Protein AF-A0A3N5X8L3-F1 (afdb_monomer_lite)

Sequence (132 aa):
MADERERESFASLLSGAINDIRELFRQEISLARVEIRDEMANLKSAVIKLSAAAVALLLGALLLLTALSRGLAVLFDMPIWAGFAIVGGLLAIVGGVLLAVAWPNLRAIGPVPERTVRTLKENVEWVKRQTN

Foldseek 3Di:
DVVVVVVVVVVVVVVVVVVVVVVVVVVVVVVVVVVVVVVVVVVVVVVVVVVVVVVVVVVVVVVVLLCQLQVVCVVVVHDSVVSNCVSVVVVVVVVVVVCVVCVVVVVVPDPDDPVVVVVVVVVVVVVVVVVD

Structure (mmCIF, N/CA/C/O backbone):
data_AF-A0A3N5X8L3-F1
#
_entry.id   AF-A0A3N5X8L3-F1
#
loop_
_atom_site.group_PDB
_atom_site.id
_atom_site.type_symbol
_atom_site.label_atom_id
_atom_si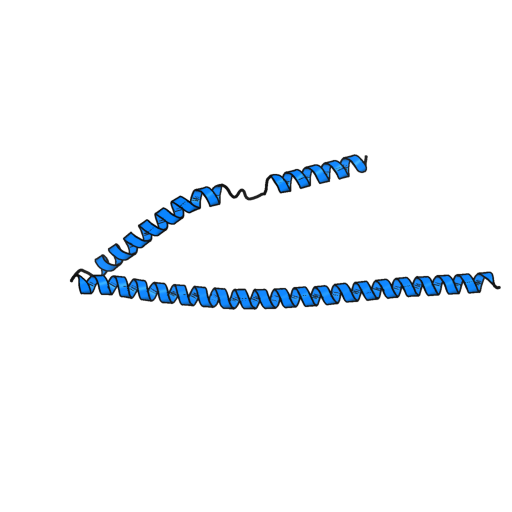te.label_alt_id
_atom_site.label_comp_id
_atom_site.label_asym_id
_atom_site.label_entity_id
_atom_site.label_seq_id
_atom_site.pdbx_PDB_ins_code
_atom_site.Cartn_x
_atom_site.Cartn_y
_atom_site.Cartn_z
_atom_site.occupancy
_atom_site.B_iso_or_equiv
_atom_site.auth_seq_id
_atom_site.auth_comp_id
_atom_site.auth_asym_id
_atom_site.auth_atom_id
_atom_site.pdbx_PDB_model_num
ATOM 1 N N . MET A 1 1 ? -38.696 -6.002 69.149 1.00 56.72 1 MET A N 1
ATOM 2 C CA . MET A 1 1 ? -37.395 -6.712 69.130 1.00 56.72 1 MET A CA 1
ATOM 3 C C . MET A 1 1 ? -37.264 -7.795 68.041 1.00 56.72 1 MET A C 1
ATOM 5 O O . MET A 1 1 ? -36.144 -8.245 67.826 1.00 56.72 1 MET A O 1
ATOM 9 N N . ALA A 1 2 ? -38.338 -8.261 67.376 1.00 62.78 2 ALA A N 1
ATOM 10 C CA . ALA A 1 2 ? -38.234 -9.195 66.234 1.00 62.78 2 ALA A CA 1
ATOM 11 C C . ALA A 1 2 ? -38.109 -8.467 64.874 1.00 62.78 2 ALA A C 1
ATOM 13 O O . ALA A 1 2 ? -37.266 -8.843 64.070 1.00 62.78 2 ALA A O 1
ATOM 14 N N . ASP A 1 3 ? -38.848 -7.364 64.685 1.00 66.56 3 ASP A N 1
ATOM 15 C CA . ASP A 1 3 ? -38.853 -6.540 63.454 1.00 66.56 3 ASP A CA 1
ATOM 16 C C . ASP A 1 3 ? -37.483 -5.890 63.132 1.00 66.56 3 ASP A C 1
ATOM 18 O O . ASP A 1 3 ? -37.080 -5.802 61.977 1.00 66.56 3 ASP A O 1
ATOM 22 N N . GLU A 1 4 ? -36.690 -5.506 64.140 1.00 68.88 4 GLU A N 1
ATOM 23 C CA . GLU A 1 4 ? -35.339 -4.945 63.920 1.00 68.88 4 GLU A CA 1
ATOM 24 C C . GLU A 1 4 ? -34.326 -5.975 63.401 1.00 68.88 4 GLU A C 1
ATOM 26 O O . GLU A 1 4 ? -33.494 -5.640 62.561 1.00 68.88 4 GLU A O 1
ATOM 31 N N . ARG A 1 5 ? -34.424 -7.242 63.830 1.00 74.00 5 ARG A N 1
ATOM 32 C CA . ARG A 1 5 ? -33.513 -8.310 63.382 1.00 74.00 5 ARG A CA 1
ATOM 33 C C . ARG A 1 5 ? -33.776 -8.742 61.940 1.00 74.00 5 ARG A C 1
ATOM 35 O O . ARG A 1 5 ? -32.830 -9.028 61.211 1.00 74.00 5 ARG A O 1
ATOM 42 N N . GLU A 1 6 ? -35.037 -8.761 61.510 1.00 73.88 6 GLU A N 1
ATOM 43 C CA . GLU A 1 6 ? -35.382 -9.032 60.108 1.00 73.88 6 GLU A CA 1
ATOM 44 C C . GLU A 1 6 ? -34.930 -7.901 59.181 1.00 73.88 6 GLU A C 1
ATOM 46 O O . GLU A 1 6 ? -34.375 -8.174 58.118 1.00 73.88 6 GLU A O 1
ATOM 51 N N . ARG A 1 7 ? -35.083 -6.634 59.594 1.00 74.56 7 ARG A N 1
ATOM 52 C CA . ARG A 1 7 ? -34.596 -5.478 58.822 1.00 74.56 7 ARG A CA 1
ATOM 53 C C . ARG A 1 7 ? -33.075 -5.469 58.677 1.00 74.56 7 ARG A C 1
ATOM 55 O O . ARG A 1 7 ? -32.585 -5.224 57.576 1.00 74.56 7 ARG A O 1
ATOM 62 N N . GLU A 1 8 ? -32.332 -5.780 59.741 1.00 75.88 8 GLU A N 1
ATOM 63 C CA . GLU A 1 8 ? -30.871 -5.935 59.673 1.00 75.88 8 GLU A CA 1
ATOM 64 C C . GLU A 1 8 ? -30.454 -7.098 58.760 1.00 75.88 8 GLU A C 1
ATOM 66 O O . GLU A 1 8 ? -29.518 -6.958 57.971 1.00 75.88 8 GLU A O 1
ATOM 71 N N . SER A 1 9 ? -31.176 -8.224 58.799 1.00 81.00 9 SER A N 1
ATOM 72 C CA . SER A 1 9 ? -30.922 -9.369 57.915 1.00 81.00 9 SER A CA 1
ATOM 73 C C . SER A 1 9 ? -31.225 -9.061 56.446 1.00 81.00 9 SER A C 1
ATOM 75 O O . SER A 1 9 ? -30.485 -9.483 55.562 1.00 81.00 9 SER A O 1
ATOM 77 N N . PHE A 1 10 ? -32.298 -8.328 56.148 1.00 84.00 10 PHE A N 1
ATOM 78 C CA . PHE A 1 10 ? -32.639 -7.954 54.774 1.00 84.00 10 PHE A CA 1
ATOM 79 C C . PHE A 1 10 ? -31.650 -6.922 54.212 1.00 84.00 10 PHE A C 1
ATOM 81 O O . PHE A 1 10 ? -31.234 -7.012 53.056 1.00 84.00 10 PHE A O 1
ATOM 88 N N . ALA A 1 11 ? -31.209 -5.980 55.052 1.00 84.94 11 ALA A N 1
ATOM 89 C CA . ALA A 1 11 ? -30.159 -5.027 54.710 1.00 84.94 11 ALA A CA 1
ATOM 90 C C . ALA A 1 11 ? -28.805 -5.716 54.463 1.00 84.94 11 ALA A C 1
ATOM 92 O O . ALA A 1 11 ? -28.086 -5.328 53.540 1.00 84.94 11 ALA A O 1
ATOM 93 N N . SER A 1 12 ? -28.461 -6.757 55.232 1.00 82.44 12 SER A N 1
ATOM 94 C CA . SER A 1 12 ? -27.210 -7.502 55.040 1.00 82.44 12 SER A CA 1
ATOM 95 C C . SER A 1 12 ? -27.212 -8.329 53.749 1.00 82.44 12 SER A C 1
ATOM 97 O O . SER A 1 12 ? -26.212 -8.328 53.032 1.00 82.44 12 SER A O 1
ATOM 99 N N . LEU A 1 13 ? -28.343 -8.949 53.391 1.00 86.62 13 LEU A N 1
ATOM 100 C CA . LEU A 1 13 ? -28.504 -9.691 52.136 1.00 86.62 13 LEU A CA 1
ATOM 101 C C . LEU A 1 13 ? -28.463 -8.772 50.910 1.00 86.62 13 LEU A C 1
ATOM 103 O O . LEU A 1 13 ? -27.800 -9.092 49.925 1.00 86.62 13 LEU A O 1
ATOM 107 N N . LEU A 1 14 ? -29.120 -7.610 50.976 1.00 87.56 14 LEU A N 1
ATOM 108 C CA . LEU A 1 14 ? -29.069 -6.616 49.902 1.00 87.56 14 LEU A CA 1
ATOM 109 C C . LEU A 1 14 ? -27.654 -6.045 49.729 1.00 87.56 14 LEU A C 1
ATOM 111 O O . LEU A 1 14 ? -27.182 -5.891 48.605 1.00 87.56 14 LEU A O 1
ATOM 115 N N . SER A 1 15 ? -26.956 -5.777 50.836 1.00 87.69 15 SER A N 1
ATOM 116 C CA . SER A 1 15 ? -25.551 -5.357 50.823 1.00 87.69 15 SER A CA 1
ATOM 117 C C . SER A 1 15 ? 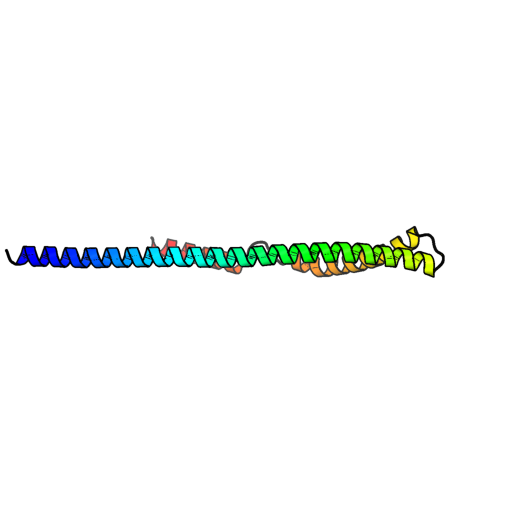-24.639 -6.434 50.219 1.00 87.69 15 SER A C 1
ATOM 119 O O . SER A 1 15 ? -23.764 -6.120 49.411 1.00 87.69 15 SER A O 1
ATOM 121 N N . GLY A 1 16 ? -24.889 -7.711 50.537 1.00 89.25 16 GLY A N 1
ATOM 122 C CA . GLY A 1 16 ? -24.218 -8.859 49.921 1.00 89.25 16 GLY A CA 1
ATOM 123 C C . GLY A 1 16 ? -24.432 -8.915 48.408 1.00 89.25 16 GLY A C 1
ATOM 124 O O . GLY A 1 16 ? -23.463 -8.910 47.657 1.00 89.25 16 GLY A O 1
ATOM 125 N N . ALA A 1 17 ? -25.684 -8.840 47.950 1.00 88.62 17 ALA A N 1
ATOM 126 C CA . ALA A 1 17 ? -26.015 -8.869 46.524 1.00 88.62 17 ALA A CA 1
ATOM 127 C C . ALA A 1 17 ? -25.404 -7.690 45.740 1.00 88.62 17 ALA A C 1
ATOM 129 O O . ALA A 1 17 ? -24.922 -7.868 44.622 1.00 88.62 17 ALA A O 1
ATOM 130 N N . ILE A 1 18 ? -25.381 -6.483 46.320 1.00 92.56 18 ILE A N 1
ATOM 131 C CA . ILE A 1 18 ? -24.734 -5.311 45.706 1.00 92.56 18 ILE A CA 1
ATOM 132 C C . ILE A 1 18 ? -23.219 -5.522 45.587 1.00 92.56 18 ILE A C 1
ATOM 134 O O . ILE A 1 18 ? -22.625 -5.154 44.570 1.00 92.56 18 ILE A O 1
ATOM 138 N N . ASN A 1 19 ? -22.588 -6.117 46.602 1.00 91.44 19 ASN A N 1
ATOM 139 C CA . ASN A 1 19 ? -21.164 -6.439 46.555 1.00 91.44 19 ASN A CA 1
ATOM 140 C C . ASN A 1 19 ? -20.851 -7.511 45.504 1.00 91.44 19 ASN A C 1
ATOM 142 O O . ASN A 1 19 ? -19.884 -7.341 44.763 1.00 91.44 19 ASN A O 1
ATOM 146 N N . ASP A 1 20 ? -21.690 -8.537 45.367 1.00 90.88 20 ASP A N 1
ATOM 147 C CA . ASP A 1 20 ? -21.521 -9.582 44.351 1.00 90.88 20 ASP A CA 1
ATOM 148 C C . ASP A 1 20 ? -21.662 -9.017 42.930 1.00 90.88 20 ASP A C 1
ATOM 150 O O . ASP A 1 20 ? -20.839 -9.297 42.059 1.00 90.88 20 ASP A O 1
ATOM 154 N N . ILE A 1 21 ? -22.645 -8.139 42.695 1.00 91.75 21 ILE A N 1
ATOM 155 C CA . ILE A 1 21 ? -22.801 -7.438 41.410 1.00 91.75 21 ILE A CA 1
ATOM 156 C C . ILE A 1 21 ? -21.569 -6.575 41.119 1.00 91.75 21 ILE A C 1
ATOM 158 O O . ILE A 1 21 ? -21.057 -6.577 40.000 1.00 91.75 21 ILE A O 1
ATOM 162 N N . ARG A 1 22 ? -21.059 -5.844 42.117 1.00 93.62 22 ARG A N 1
ATOM 163 C CA . ARG A 1 22 ? -19.847 -5.028 41.963 1.00 93.62 22 ARG A CA 1
ATOM 164 C C . ARG A 1 22 ? -18.628 -5.883 41.618 1.00 93.62 22 ARG A C 1
ATOM 166 O O . ARG A 1 22 ? -17.802 -5.457 40.808 1.00 93.62 22 ARG A O 1
ATOM 173 N N . GLU A 1 23 ? -18.519 -7.062 42.218 1.00 93.94 23 GLU A N 1
ATOM 174 C CA . GLU A 1 23 ? -17.436 -8.004 41.956 1.00 93.94 23 GLU A CA 1
ATOM 175 C C . GLU A 1 23 ? -17.533 -8.587 40.539 1.00 93.94 23 GLU A C 1
ATOM 177 O O . GLU A 1 23 ? -16.544 -8.562 39.808 1.00 93.94 23 GLU A O 1
ATOM 182 N N . LEU A 1 24 ? -18.730 -8.969 40.082 1.00 93.94 24 LEU A N 1
ATOM 183 C CA . LEU A 1 24 ? -18.971 -9.390 38.696 1.00 93.94 24 LEU A CA 1
ATOM 184 C C . LEU A 1 24 ? -18.611 -8.291 37.687 1.00 93.94 24 LEU A C 1
ATOM 186 O O . LEU A 1 24 ? -17.892 -8.542 36.723 1.00 93.94 24 LEU A O 1
ATOM 190 N N . PHE A 1 25 ? -19.031 -7.046 37.931 1.00 95.38 25 PHE A N 1
ATOM 191 C CA . PHE A 1 25 ? -18.667 -5.911 37.074 1.00 95.38 25 PHE A CA 1
ATOM 192 C C . PHE A 1 25 ? -17.151 -5.697 37.007 1.00 95.38 25 PHE A C 1
ATOM 194 O O . PHE A 1 25 ? -16.601 -5.393 35.946 1.00 95.38 25 PHE A O 1
ATOM 201 N N . ARG A 1 26 ? -16.453 -5.849 38.136 1.00 95.31 26 ARG A N 1
ATOM 202 C CA . ARG A 1 26 ? -14.994 -5.738 38.181 1.00 95.31 26 ARG A CA 1
ATOM 203 C C . ARG A 1 26 ? -14.326 -6.852 37.376 1.00 95.31 26 ARG A C 1
ATOM 205 O O . ARG A 1 26 ? -13.345 -6.575 36.683 1.00 95.31 26 ARG A O 1
ATOM 212 N N . GLN A 1 27 ? -14.856 -8.070 37.454 1.00 94.44 27 GLN A N 1
ATOM 213 C CA . GLN A 1 27 ? -14.374 -9.213 36.684 1.00 94.44 27 GLN A CA 1
ATOM 214 C C . GLN A 1 27 ? -14.575 -8.995 35.186 1.00 94.44 27 GLN A C 1
ATOM 216 O O . GLN A 1 27 ? -13.607 -9.121 34.441 1.00 94.44 27 GLN A O 1
ATOM 221 N N . GLU A 1 28 ? -15.752 -8.544 34.758 1.00 93.00 28 GLU A N 1
ATOM 222 C CA . GLU A 1 28 ? -16.044 -8.278 33.346 1.00 93.00 28 GLU A CA 1
ATOM 223 C C . GLU A 1 28 ? -15.123 -7.194 32.768 1.00 93.00 28 GLU A C 1
ATOM 225 O O . GLU A 1 28 ? -14.543 -7.357 31.697 1.00 93.00 28 GLU A O 1
ATOM 230 N N . ILE A 1 29 ? -14.879 -6.112 33.521 1.00 94.69 29 ILE A N 1
ATOM 231 C CA . ILE A 1 29 ? -13.909 -5.076 33.127 1.00 94.69 29 ILE A CA 1
ATOM 232 C C . ILE A 1 29 ? -12.492 -5.653 33.052 1.00 94.69 29 ILE A C 1
ATOM 234 O O . ILE A 1 29 ? -11.716 -5.277 32.171 1.00 94.69 29 ILE A O 1
ATOM 238 N N . SER A 1 30 ? -12.117 -6.529 33.987 1.00 95.06 30 SER A N 1
ATOM 239 C CA . SER A 1 30 ? -10.795 -7.156 33.981 1.00 95.06 30 SER A CA 1
ATOM 240 C C . SER A 1 30 ? -10.612 -8.084 32.779 1.00 95.06 30 SER A C 1
ATOM 242 O O . SER A 1 30 ? -9.563 -8.031 32.141 1.00 95.06 30 SER A O 1
ATOM 244 N N . LEU A 1 31 ? -11.648 -8.845 32.422 1.00 95.06 31 LEU A N 1
ATOM 245 C CA . LEU A 1 31 ? -11.659 -9.742 31.277 1.00 95.06 31 LEU A CA 1
ATOM 246 C C . LEU A 1 31 ? -11.617 -8.951 29.968 1.00 95.06 31 LEU A C 1
ATOM 248 O O . LEU A 1 31 ? -10.722 -9.173 29.159 1.00 95.06 31 LEU A O 1
ATOM 252 N N . ALA A 1 32 ? -12.479 -7.942 29.822 1.00 93.44 32 ALA A N 1
ATOM 253 C CA . ALA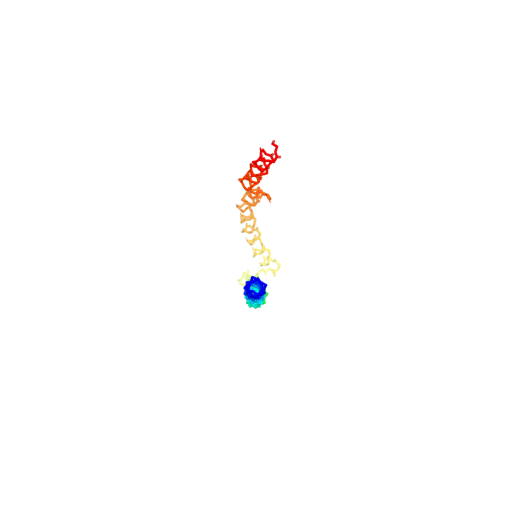 A 1 32 ? -12.485 -7.051 28.666 1.00 93.44 32 ALA A CA 1
ATOM 254 C C . ALA A 1 32 ? -11.125 -6.358 28.470 1.00 93.44 32 ALA A C 1
ATOM 256 O O . ALA A 1 32 ? -10.642 -6.220 27.349 1.00 93.44 32 ALA A O 1
ATOM 257 N N . ARG A 1 33 ? -10.450 -5.952 29.557 1.00 93.50 33 ARG A N 1
ATOM 258 C CA . ARG A 1 33 ? -9.083 -5.405 29.479 1.00 93.50 33 ARG A CA 1
ATOM 259 C C . ARG A 1 33 ? -8.065 -6.422 28.966 1.00 93.50 33 ARG A C 1
ATOM 261 O O . ARG A 1 33 ? -7.147 -6.020 28.251 1.00 93.50 33 ARG A O 1
ATOM 268 N N . VAL A 1 34 ? -8.178 -7.689 29.360 1.00 94.69 34 VAL A N 1
ATOM 269 C CA . VAL A 1 34 ? -7.299 -8.765 28.879 1.00 94.69 34 VAL A CA 1
ATOM 270 C C . VAL A 1 34 ? -7.551 -9.024 27.397 1.00 94.69 34 VAL A C 1
ATOM 272 O O . VAL A 1 34 ? -6.601 -8.993 26.622 1.00 94.69 34 VAL A O 1
ATOM 275 N N . GLU A 1 35 ? -8.810 -9.165 26.993 1.00 92.19 35 GLU A N 1
ATOM 276 C CA . GLU A 1 35 ? -9.189 -9.429 25.603 1.00 92.19 35 GLU A CA 1
ATOM 277 C C . GLU A 1 35 ? -8.746 -8.299 24.666 1.00 92.19 35 GLU A C 1
ATOM 279 O O . GLU A 1 35 ? -8.050 -8.551 23.685 1.00 92.19 35 GLU A O 1
ATOM 284 N N . ILE A 1 36 ? -9.001 -7.036 25.035 1.00 94.62 36 ILE A N 1
ATOM 285 C CA . ILE A 1 36 ? -8.510 -5.871 24.281 1.00 94.62 36 ILE A CA 1
ATOM 286 C C . ILE A 1 36 ? -6.980 -5.890 24.180 1.00 94.62 36 ILE A C 1
ATOM 288 O O . ILE A 1 36 ? -6.417 -5.570 23.133 1.00 94.62 36 ILE A O 1
ATOM 292 N N . ARG A 1 37 ? -6.270 -6.242 25.259 1.00 93.44 37 ARG A N 1
ATOM 293 C CA . ARG A 1 37 ? -4.802 -6.298 25.247 1.00 93.44 37 ARG A CA 1
ATOM 294 C C . ARG A 1 37 ? -4.290 -7.391 24.311 1.00 93.44 37 ARG A C 1
ATOM 296 O O . ARG A 1 37 ? -3.320 -7.137 23.593 1.00 93.44 37 ARG A O 1
ATOM 303 N N . ASP A 1 38 ? -4.917 -8.560 24.314 1.00 92.38 38 ASP A N 1
ATOM 304 C CA . ASP A 1 38 ? -4.545 -9.686 23.460 1.00 92.38 38 ASP A CA 1
ATOM 305 C C . ASP A 1 38 ? -4.855 -9.392 21.988 1.00 92.38 38 ASP A C 1
ATOM 307 O O . ASP A 1 38 ? -3.986 -9.575 21.130 1.00 92.38 38 ASP A O 1
ATOM 311 N N . GLU A 1 39 ? -6.024 -8.824 21.682 1.00 92.06 39 GLU A N 1
ATOM 312 C CA . GLU A 1 39 ? -6.360 -8.333 20.341 1.00 92.06 39 GLU A CA 1
ATOM 313 C C . GLU A 1 39 ? -5.351 -7.291 19.854 1.00 92.06 39 GLU A C 1
ATOM 315 O O . GLU A 1 39 ? -4.841 -7.372 18.735 1.00 92.06 39 GLU A O 1
ATOM 320 N N . MET A 1 40 ? -4.995 -6.335 20.710 1.00 94.19 40 MET A N 1
ATOM 321 C CA . MET A 1 40 ? -4.057 -5.268 20.378 1.00 94.19 40 MET A CA 1
ATOM 322 C C . MET A 1 40 ? -2.625 -5.795 20.200 1.00 94.19 40 MET A C 1
ATOM 324 O O . MET A 1 40 ? -1.891 -5.313 19.333 1.00 94.19 40 MET A O 1
ATOM 328 N N . ALA A 1 41 ? -2.219 -6.816 20.960 1.00 92.19 41 ALA A N 1
ATOM 329 C CA . ALA A 1 41 ? -0.945 -7.509 20.772 1.00 92.19 41 ALA A CA 1
ATOM 330 C C . ALA A 1 41 ? -0.911 -8.292 19.448 1.00 92.19 41 ALA A C 1
ATOM 332 O O . ALA A 1 41 ? 0.082 -8.220 18.714 1.00 92.19 41 ALA A O 1
ATOM 333 N N . ASN A 1 42 ? -2.004 -8.977 19.107 1.00 92.19 42 ASN A N 1
ATOM 334 C CA . ASN A 1 42 ? -2.157 -9.688 17.840 1.00 92.19 42 ASN A CA 1
ATOM 335 C C . ASN A 1 42 ? -2.137 -8.726 16.650 1.00 92.19 42 ASN A C 1
ATOM 337 O O . ASN A 1 42 ? -1.377 -8.939 15.701 1.00 92.19 42 ASN A O 1
ATOM 341 N N . LEU A 1 43 ? -2.882 -7.622 16.730 1.00 94.19 43 LEU A N 1
ATOM 342 C CA . LEU A 1 43 ? -2.879 -6.567 15.722 1.00 94.19 43 LEU A CA 1
ATOM 343 C C . LEU A 1 43 ? -1.482 -5.958 15.565 1.00 94.19 43 LEU A C 1
ATOM 345 O O . LEU A 1 43 ? -0.992 -5.829 14.447 1.00 94.19 43 LEU A O 1
ATOM 349 N N . LYS A 1 44 ? -0.792 -5.648 16.670 1.00 93.44 44 LYS A N 1
ATOM 350 C CA . LYS A 1 44 ? 0.586 -5.137 16.637 1.00 93.44 44 LYS A CA 1
ATOM 351 C C . LYS A 1 44 ? 1.531 -6.111 15.933 1.00 93.44 44 LYS A C 1
ATOM 353 O O . LYS A 1 44 ? 2.311 -5.698 15.079 1.00 93.44 44 LYS A O 1
ATOM 358 N N . SER A 1 45 ? 1.457 -7.398 16.267 1.00 93.50 45 SER A N 1
ATOM 359 C CA . SER A 1 45 ? 2.251 -8.447 15.618 1.00 93.50 45 SER A CA 1
ATOM 360 C C . SER A 1 45 ? 1.951 -8.535 14.119 1.00 93.50 45 SER A C 1
ATOM 362 O O . SER A 1 45 ? 2.875 -8.588 13.306 1.00 93.50 45 SER A O 1
ATOM 364 N N . ALA A 1 46 ? 0.673 -8.475 13.734 1.00 94.00 46 ALA A N 1
ATOM 365 C CA . ALA A 1 46 ? 0.249 -8.471 12.338 1.00 94.00 46 ALA A CA 1
ATOM 366 C C . ALA A 1 46 ? 0.780 -7.245 11.577 1.00 94.00 46 ALA A C 1
ATOM 368 O O . ALA A 1 46 ? 1.345 -7.398 10.498 1.00 94.00 46 ALA A O 1
ATOM 369 N N . VAL A 1 47 ? 0.686 -6.047 12.161 1.00 96.94 47 VAL A N 1
ATOM 370 C CA . VAL A 1 47 ? 1.200 -4.799 11.573 1.00 96.94 47 VAL A CA 1
ATOM 371 C C . VAL A 1 47 ? 2.719 -4.849 11.398 1.00 96.94 47 VAL A C 1
ATOM 373 O O . VAL A 1 47 ? 3.226 -4.464 10.344 1.00 96.94 47 VAL A O 1
ATOM 376 N N . ILE A 1 48 ? 3.462 -5.373 12.378 1.00 96.25 48 ILE A N 1
ATOM 377 C CA . ILE A 1 48 ? 4.922 -5.528 12.270 1.00 96.25 48 ILE A CA 1
ATOM 378 C C . ILE A 1 48 ? 5.277 -6.486 11.128 1.00 96.25 48 ILE A C 1
ATOM 380 O O . ILE A 1 48 ? 6.106 -6.158 10.283 1.00 96.25 48 ILE A O 1
ATOM 384 N N . LYS A 1 49 ? 4.627 -7.651 11.056 1.00 95.88 49 LYS A N 1
ATOM 385 C CA . LYS A 1 49 ? 4.879 -8.630 9.988 1.00 95.88 49 LYS A CA 1
ATOM 386 C C . LYS A 1 49 ? 4.522 -8.074 8.612 1.00 95.88 49 LYS A C 1
ATOM 388 O O . LYS A 1 49 ? 5.303 -8.219 7.677 1.00 95.88 49 LYS A O 1
ATOM 393 N N . LEU A 1 50 ? 3.371 -7.413 8.495 1.00 97.62 50 LEU A N 1
ATOM 394 C CA . LEU A 1 50 ? 2.905 -6.835 7.239 1.00 97.62 50 LEU A CA 1
ATOM 395 C C . LEU A 1 50 ? 3.823 -5.706 6.764 1.00 97.62 50 LEU A C 1
ATOM 397 O O . LEU A 1 50 ? 4.175 -5.662 5.591 1.00 97.62 50 LEU A O 1
ATOM 401 N N . SER A 1 51 ? 4.254 -4.826 7.669 1.00 97.12 51 SER A N 1
ATOM 402 C CA . SER A 1 51 ? 5.189 -3.748 7.328 1.00 97.12 51 SER A CA 1
ATOM 403 C C . SER A 1 51 ? 6.566 -4.287 6.931 1.00 97.12 51 SER A C 1
ATOM 405 O O . SER A 1 51 ? 7.109 -3.851 5.920 1.00 97.12 51 SER A O 1
ATOM 407 N N . ALA A 1 52 ? 7.097 -5.292 7.636 1.00 97.38 52 ALA A N 1
ATOM 408 C CA . ALA A 1 52 ? 8.343 -5.954 7.251 1.00 97.38 52 ALA A CA 1
ATOM 409 C C . ALA A 1 52 ? 8.242 -6.622 5.867 1.00 97.38 52 ALA A C 1
ATOM 411 O O . ALA A 1 52 ? 9.128 -6.445 5.031 1.00 97.38 52 ALA A O 1
ATOM 412 N N . ALA A 1 53 ? 7.146 -7.338 5.597 1.00 97.62 53 ALA A N 1
ATOM 413 C CA . ALA A 1 53 ? 6.891 -7.944 4.292 1.00 97.62 53 ALA A CA 1
ATOM 414 C C . ALA A 1 53 ? 6.769 -6.884 3.187 1.00 97.62 53 ALA A C 1
ATOM 416 O O . ALA A 1 53 ? 7.369 -7.038 2.125 1.00 97.62 53 ALA A O 1
ATOM 417 N N . ALA A 1 54 ? 6.053 -5.785 3.443 1.00 97.88 54 ALA A N 1
ATOM 418 C CA . ALA A 1 54 ? 5.915 -4.681 2.498 1.00 97.88 54 ALA A CA 1
ATOM 419 C C . ALA A 1 54 ? 7.272 -4.045 2.161 1.00 97.88 54 ALA A C 1
ATOM 421 O O . ALA A 1 54 ? 7.562 -3.819 0.989 1.00 97.88 54 ALA A O 1
ATOM 422 N N . VAL A 1 55 ? 8.133 -3.817 3.161 1.00 98.31 55 VAL A N 1
ATOM 423 C CA . VAL A 1 55 ? 9.495 -3.298 2.949 1.00 98.31 55 VAL A CA 1
ATOM 424 C C . VAL A 1 55 ? 10.334 -4.277 2.131 1.00 98.31 55 VAL A C 1
ATOM 426 O O . VAL A 1 55 ? 10.964 -3.871 1.156 1.00 98.31 55 VAL A O 1
ATOM 429 N N . ALA A 1 56 ? 10.324 -5.565 2.482 1.00 98.38 56 ALA A N 1
ATOM 430 C CA . ALA A 1 56 ? 11.080 -6.584 1.757 1.00 98.38 56 ALA A CA 1
ATOM 431 C C . ALA A 1 56 ? 10.633 -6.696 0.290 1.00 98.38 56 ALA A C 1
ATOM 433 O O . ALA A 1 56 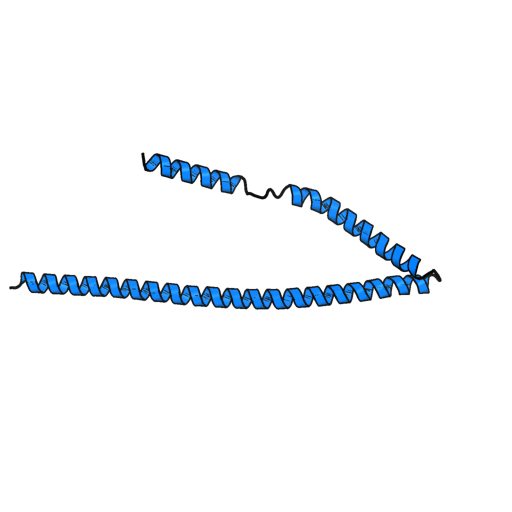? 11.474 -6.728 -0.609 1.00 98.38 56 ALA A O 1
ATOM 434 N N . LEU A 1 57 ? 9.321 -6.694 0.036 1.00 98.25 57 LEU A N 1
ATOM 435 C CA . LEU A 1 57 ? 8.764 -6.710 -1.317 1.00 98.25 57 LEU A CA 1
ATOM 436 C C . LEU A 1 57 ? 9.110 -5.441 -2.094 1.00 98.25 57 LEU A C 1
ATOM 438 O O . LEU A 1 57 ? 9.445 -5.536 -3.270 1.00 98.25 57 LEU A O 1
ATOM 442 N N . LEU A 1 58 ? 9.079 -4.270 -1.456 1.00 98.00 58 LEU A N 1
ATOM 443 C CA . LEU A 1 58 ? 9.438 -3.006 -2.098 1.00 98.00 58 LEU A CA 1
ATOM 444 C C . LEU A 1 58 ? 10.916 -2.982 -2.507 1.00 98.00 58 LEU A C 1
ATOM 446 O O . LEU A 1 58 ? 11.235 -2.619 -3.639 1.00 98.00 58 LEU A O 1
ATOM 450 N N . LEU A 1 59 ? 11.817 -3.423 -1.623 1.00 98.38 59 LEU A N 1
ATOM 451 C CA . LEU A 1 59 ? 13.244 -3.540 -1.935 1.00 98.38 59 LEU A CA 1
ATOM 452 C C . LEU A 1 59 ? 13.499 -4.582 -3.030 1.00 98.38 59 LEU A C 1
ATOM 454 O O . LEU A 1 59 ? 14.242 -4.315 -3.974 1.00 98.38 59 LEU A O 1
ATOM 458 N N . GLY A 1 60 ? 12.851 -5.747 -2.942 1.00 98.50 60 GLY A N 1
ATOM 459 C CA . GLY A 1 60 ? 12.940 -6.795 -3.957 1.00 98.50 60 GLY A CA 1
ATOM 460 C C . GLY A 1 60 ? 12.450 -6.319 -5.326 1.00 98.50 60 GLY A C 1
ATOM 461 O O . GLY A 1 60 ? 13.145 -6.502 -6.324 1.00 98.50 60 GLY A O 1
ATOM 462 N N . ALA A 1 61 ? 11.304 -5.638 -5.377 1.00 97.94 61 ALA A N 1
ATOM 463 C CA . ALA A 1 61 ? 10.770 -5.047 -6.599 1.00 97.94 61 ALA A CA 1
ATOM 464 C C . ALA A 1 61 ? 11.729 -4.004 -7.188 1.00 97.94 61 ALA A C 1
ATOM 466 O O . ALA A 1 61 ? 11.982 -4.027 -8.389 1.00 97.94 61 ALA A O 1
ATOM 467 N N . LEU A 1 62 ? 12.325 -3.134 -6.365 1.00 97.75 62 LEU A N 1
ATOM 468 C CA . LEU A 1 62 ? 13.297 -2.141 -6.830 1.00 97.75 62 LEU A CA 1
ATOM 469 C C . LEU A 1 62 ? 14.537 -2.797 -7.457 1.00 97.75 62 LEU A C 1
ATOM 471 O O . LEU A 1 62 ? 14.989 -2.374 -8.526 1.00 97.75 62 LEU A O 1
ATOM 475 N N . LEU A 1 63 ? 15.070 -3.846 -6.824 1.00 98.44 63 LEU A N 1
ATOM 476 C CA . LEU A 1 63 ? 16.200 -4.609 -7.357 1.00 98.44 63 LEU A CA 1
ATOM 477 C C . LEU A 1 63 ? 15.834 -5.311 -8.669 1.00 98.44 63 LEU A C 1
ATOM 479 O O . LEU A 1 63 ? 16.592 -5.214 -9.633 1.00 98.44 63 LEU A O 1
ATOM 483 N N . LEU A 1 64 ? 14.663 -5.950 -8.738 1.00 98.44 64 LEU A N 1
ATOM 484 C CA . LEU A 1 64 ? 14.177 -6.613 -9.949 1.00 98.44 64 LEU A CA 1
ATOM 485 C C . LEU A 1 64 ? 13.950 -5.626 -11.096 1.00 98.44 64 LEU A C 1
ATOM 487 O O . LEU A 1 64 ? 14.371 -5.898 -12.215 1.00 98.44 64 LEU A O 1
ATOM 491 N N . LEU A 1 65 ? 13.352 -4.462 -10.836 1.00 98.06 65 LEU A N 1
ATOM 492 C CA . LEU A 1 65 ? 13.154 -3.422 -11.850 1.00 98.06 65 LEU A CA 1
ATOM 493 C C . LEU A 1 65 ? 14.481 -2.853 -12.348 1.00 98.06 65 LEU A C 1
ATOM 495 O O . LEU A 1 65 ? 14.646 -2.619 -13.546 1.00 98.06 65 LEU A O 1
ATOM 499 N N . THR A 1 66 ? 15.449 -2.673 -11.450 1.00 97.56 66 THR A N 1
ATOM 500 C CA . THR A 1 66 ? 16.804 -2.233 -11.806 1.00 97.56 66 THR A CA 1
ATOM 501 C C . THR A 1 66 ? 17.516 -3.280 -12.662 1.00 97.56 66 THR A C 1
ATOM 503 O O . THR A 1 66 ? 18.126 -2.937 -13.677 1.00 97.56 66 THR A O 1
ATOM 506 N N . ALA A 1 67 ? 17.427 -4.554 -12.274 1.00 98.06 67 ALA A N 1
ATOM 507 C CA . ALA A 1 67 ? 17.997 -5.673 -13.013 1.00 98.06 67 ALA A CA 1
ATOM 508 C C . ALA A 1 67 ? 17.343 -5.826 -14.390 1.00 98.06 67 ALA A C 1
ATOM 510 O O . ALA A 1 67 ? 18.054 -5.967 -15.378 1.00 98.06 67 ALA A O 1
ATOM 511 N N . LEU A 1 68 ? 16.016 -5.717 -14.475 1.00 98.00 68 LEU A N 1
ATOM 512 C CA . LEU A 1 68 ? 15.268 -5.763 -15.728 1.00 98.00 68 LEU A CA 1
ATOM 513 C C . LEU A 1 68 ? 15.658 -4.607 -16.652 1.00 98.00 68 LEU A C 1
ATOM 515 O O . LEU A 1 68 ? 15.962 -4.836 -17.816 1.00 98.00 68 LEU A O 1
ATOM 519 N N . SER A 1 69 ? 15.710 -3.379 -16.129 1.00 97.81 69 SER A N 1
ATOM 520 C CA . SER A 1 69 ? 16.069 -2.187 -16.910 1.00 97.81 69 SER A CA 1
ATOM 521 C C . SER A 1 69 ? 17.483 -2.292 -17.484 1.00 97.81 69 SER A C 1
ATOM 523 O O . SER A 1 69 ? 17.696 -2.040 -18.669 1.00 97.81 69 SER A O 1
ATOM 525 N N . ARG A 1 70 ? 18.459 -2.710 -16.664 1.00 97.69 70 ARG A N 1
ATOM 526 C CA . ARG A 1 70 ? 19.838 -2.932 -17.126 1.00 97.69 70 ARG A CA 1
ATOM 527 C C . ARG A 1 70 ? 19.959 -4.139 -18.050 1.00 97.69 70 ARG A C 1
ATOM 529 O O . ARG A 1 70 ? 20.675 -4.061 -19.039 1.00 97.69 70 ARG A O 1
ATOM 536 N N . GLY A 1 71 ? 19.264 -5.230 -17.745 1.00 97.31 71 GLY A N 1
ATOM 537 C CA . GLY A 1 71 ? 19.245 -6.439 -18.563 1.00 97.31 71 GLY A CA 1
ATOM 538 C C . GLY A 1 71 ? 18.704 -6.158 -19.957 1.00 97.31 71 GLY A C 1
ATOM 539 O O . GLY A 1 71 ? 19.308 -6.579 -20.934 1.00 97.31 71 GLY A O 1
ATOM 540 N N . LEU A 1 72 ? 17.637 -5.362 -20.058 1.00 97.00 72 LEU A N 1
ATOM 541 C CA . LEU A 1 72 ? 17.096 -4.903 -21.333 1.00 97.00 72 LEU A CA 1
ATOM 542 C C . LEU A 1 72 ? 18.123 -4.055 -22.091 1.00 97.00 72 LEU A C 1
ATOM 544 O O . LEU A 1 72 ? 18.319 -4.264 -23.283 1.00 97.00 72 LEU A O 1
ATOM 548 N N . ALA A 1 73 ? 18.807 -3.139 -21.395 1.00 97.44 73 ALA A N 1
ATOM 549 C CA . ALA A 1 73 ? 19.835 -2.303 -22.007 1.00 97.44 73 ALA A CA 1
ATOM 550 C C . ALA A 1 73 ? 20.972 -3.130 -22.626 1.00 97.44 73 ALA A C 1
ATOM 552 O O . ALA A 1 73 ? 21.337 -2.902 -23.773 1.00 97.44 73 ALA A O 1
ATOM 553 N N . VAL A 1 74 ? 21.468 -4.131 -21.895 1.00 97.25 74 VAL A N 1
ATOM 554 C CA . VAL A 1 74 ? 22.515 -5.044 -22.375 1.00 97.25 74 VAL A CA 1
ATOM 555 C C . VAL A 1 74 ? 22.007 -5.948 -23.501 1.00 97.25 74 VAL A C 1
ATOM 557 O O . VAL A 1 74 ? 22.711 -6.154 -24.481 1.00 97.25 74 VAL A O 1
ATOM 560 N N . LEU A 1 75 ? 20.786 -6.476 -23.382 1.00 97.44 75 LEU A N 1
ATOM 561 C CA . LEU A 1 75 ? 20.219 -7.420 -24.348 1.00 97.44 75 LEU A CA 1
ATOM 562 C C . LEU A 1 75 ? 20.022 -6.804 -25.740 1.00 97.44 75 LEU A C 1
ATOM 564 O O . LEU A 1 75 ? 20.183 -7.497 -26.740 1.00 97.44 75 LEU A O 1
ATOM 568 N N . PHE A 1 76 ? 19.670 -5.520 -25.798 1.00 96.75 76 PHE A N 1
ATOM 569 C CA . PHE A 1 76 ? 19.413 -4.794 -27.044 1.00 96.75 76 PHE A CA 1
ATOM 570 C C . PHE A 1 76 ? 20.554 -3.850 -27.452 1.00 96.75 76 PHE A C 1
ATOM 572 O O . PHE A 1 76 ? 20.359 -3.040 -28.353 1.00 96.75 76 PHE A O 1
ATOM 579 N N . ASP A 1 77 ? 21.715 -3.939 -26.792 1.00 96.69 77 ASP A N 1
ATOM 580 C CA . ASP A 1 77 ? 22.882 -3.069 -27.008 1.00 96.69 77 ASP A CA 1
ATOM 581 C C . ASP A 1 77 ? 22.526 -1.568 -27.034 1.00 96.69 77 ASP A C 1
ATOM 583 O O . ASP A 1 77 ? 22.951 -0.789 -27.887 1.00 96.69 77 ASP A O 1
ATOM 587 N N . MET A 1 78 ? 21.670 -1.159 -26.095 1.00 96.31 78 MET A N 1
ATOM 588 C CA . MET A 1 78 ? 21.185 0.213 -25.980 1.00 96.31 78 MET A CA 1
ATOM 589 C C . MET A 1 78 ? 21.745 0.903 -24.729 1.00 96.31 78 MET A C 1
ATOM 591 O O . MET A 1 78 ? 22.118 0.245 -23.752 1.00 96.31 78 MET A O 1
ATOM 595 N N . PRO A 1 79 ? 21.772 2.249 -24.695 1.00 96.38 79 PRO A N 1
ATOM 596 C CA . PRO A 1 79 ? 22.193 2.980 -23.509 1.00 96.38 79 PRO A CA 1
ATOM 597 C C . PRO A 1 79 ? 21.376 2.592 -22.271 1.00 96.38 79 PRO A C 1
ATOM 599 O O . PRO A 1 79 ? 20.157 2.440 -22.339 1.00 96.38 79 PRO A O 1
ATOM 602 N N . ILE A 1 80 ? 22.031 2.524 -21.107 1.00 94.31 80 ILE A N 1
ATOM 603 C CA . ILE A 1 80 ? 21.395 2.128 -19.837 1.00 94.31 80 ILE A CA 1
ATOM 604 C C . ILE A 1 80 ? 20.129 2.947 -19.552 1.00 94.31 80 ILE A C 1
ATOM 606 O O . ILE A 1 80 ? 19.117 2.393 -19.124 1.00 94.31 80 ILE A O 1
ATOM 610 N N . TRP A 1 81 ? 20.160 4.255 -19.827 1.00 96.88 81 TRP A N 1
ATOM 611 C CA . TRP A 1 81 ? 19.017 5.140 -19.606 1.00 96.88 81 TRP A CA 1
ATOM 612 C C . TRP A 1 81 ? 17.781 4.736 -20.425 1.00 96.88 81 TRP A C 1
ATOM 614 O O . TRP A 1 81 ? 16.667 4.891 -19.933 1.00 96.88 81 TRP A O 1
ATOM 624 N N . ALA A 1 82 ? 17.956 4.175 -21.628 1.00 97.25 82 ALA A N 1
ATOM 625 C CA . ALA A 1 82 ? 16.852 3.750 -22.484 1.00 97.25 82 ALA A CA 1
ATOM 626 C C . ALA A 1 82 ? 16.119 2.540 -21.885 1.00 97.25 82 ALA A C 1
ATOM 628 O O . ALA A 1 82 ? 14.890 2.512 -21.862 1.00 97.25 82 ALA A O 1
ATOM 629 N N . GLY A 1 83 ? 16.857 1.595 -21.291 1.00 97.25 83 GLY A N 1
ATOM 630 C CA . GLY A 1 83 ? 16.268 0.478 -20.548 1.00 97.25 83 GLY A CA 1
ATOM 631 C C . GLY A 1 83 ? 15.403 0.943 -19.372 1.00 97.25 83 GLY A C 1
ATOM 632 O O . GLY A 1 83 ? 14.272 0.483 -19.217 1.00 97.25 83 GLY A O 1
ATOM 633 N N . PHE A 1 84 ? 15.887 1.917 -18.592 1.00 97.50 84 PHE A N 1
ATOM 634 C CA . PHE A 1 84 ? 15.096 2.528 -17.514 1.00 97.50 84 PHE A CA 1
ATOM 635 C C . PHE A 1 84 ? 13.882 3.302 -18.041 1.00 97.50 84 PHE A C 1
ATOM 637 O O . PHE A 1 84 ? 12.811 3.221 -17.443 1.00 97.50 84 PHE A O 1
ATOM 644 N N . ALA A 1 85 ? 14.021 4.025 -19.155 1.00 97.81 85 ALA A N 1
ATOM 645 C CA . ALA A 1 85 ? 12.922 4.773 -19.761 1.00 97.81 85 ALA A CA 1
ATOM 646 C C . ALA A 1 85 ? 11.798 3.848 -20.252 1.00 97.81 85 ALA A C 1
ATOM 648 O O . ALA A 1 85 ? 10.627 4.155 -20.046 1.00 97.81 85 ALA A O 1
ATOM 649 N N . ILE A 1 86 ? 12.135 2.696 -20.841 1.00 97.62 86 ILE A N 1
ATOM 650 C CA . ILE A 1 86 ? 11.149 1.715 -21.315 1.00 97.62 86 ILE A CA 1
ATOM 651 C C . ILE A 1 86 ? 10.403 1.083 -20.138 1.00 97.62 86 ILE A C 1
ATOM 653 O O . ILE A 1 86 ? 9.173 1.105 -20.103 1.00 97.62 86 ILE A O 1
ATOM 657 N N . VAL A 1 87 ? 11.130 0.549 -19.151 1.00 97.62 87 VAL A N 1
ATOM 658 C CA . VAL A 1 87 ? 10.514 -0.112 -17.988 1.00 97.62 87 VAL A CA 1
ATOM 659 C C . VAL A 1 87 ? 9.712 0.891 -17.154 1.00 97.62 87 VAL A C 1
ATOM 661 O O . VAL A 1 87 ? 8.569 0.620 -16.784 1.00 97.62 87 VAL A O 1
ATOM 664 N N . GLY A 1 88 ? 10.278 2.074 -16.900 1.00 97.56 88 GLY A N 1
ATOM 665 C CA . GLY A 1 88 ? 9.609 3.155 -16.180 1.00 97.56 88 GLY A CA 1
ATOM 666 C C . GLY A 1 88 ? 8.384 3.685 -16.923 1.00 97.56 88 GLY A C 1
ATOM 667 O O . GLY A 1 88 ? 7.341 3.888 -16.307 1.00 97.56 88 GLY A O 1
ATOM 668 N N . GLY A 1 89 ? 8.470 3.844 -18.246 1.00 98.00 89 GLY A N 1
ATOM 669 C CA . GLY A 1 89 ? 7.349 4.255 -19.089 1.00 98.00 89 GLY A CA 1
ATOM 670 C C . GLY A 1 89 ? 6.204 3.243 -19.071 1.00 98.00 89 GLY A C 1
ATOM 671 O O . GLY A 1 89 ? 5.052 3.626 -18.877 1.00 98.00 89 GLY A O 1
ATOM 672 N N . LEU A 1 90 ? 6.512 1.947 -19.183 1.00 97.62 90 LEU A N 1
ATOM 673 C CA . LEU A 1 90 ? 5.513 0.881 -19.082 1.00 97.62 90 LEU A CA 1
ATOM 674 C C . LEU A 1 90 ? 4.805 0.908 -17.717 1.00 97.62 90 LEU A C 1
ATOM 676 O O . LEU A 1 90 ? 3.576 0.868 -17.654 1.00 97.62 90 LEU A O 1
ATOM 680 N N . LEU A 1 91 ? 5.564 1.036 -16.624 1.00 97.44 91 LEU A N 1
ATOM 681 C CA . LEU A 1 91 ? 4.998 1.146 -15.278 1.00 97.44 91 LEU A CA 1
ATOM 682 C C . LEU A 1 91 ? 4.163 2.414 -15.088 1.00 97.44 91 LEU A C 1
ATOM 684 O O . LEU A 1 91 ? 3.122 2.353 -14.439 1.00 97.44 91 LEU A O 1
ATOM 688 N N . ALA A 1 92 ? 4.579 3.544 -15.660 1.00 97.88 92 ALA A N 1
ATOM 689 C CA . ALA A 1 92 ? 3.820 4.788 -15.606 1.00 97.88 92 ALA A CA 1
ATOM 690 C C . ALA A 1 92 ? 2.476 4.663 -16.335 1.00 97.88 92 ALA A C 1
ATOM 692 O O . ALA A 1 92 ? 1.463 5.138 -15.825 1.00 97.88 92 ALA A O 1
ATOM 693 N N . ILE A 1 93 ? 2.440 3.976 -17.482 1.00 98.31 93 ILE A N 1
ATOM 694 C CA . ILE A 1 93 ? 1.195 3.688 -18.205 1.00 98.31 93 ILE A CA 1
ATOM 695 C C . ILE A 1 93 ? 0.284 2.803 -17.354 1.00 98.31 93 ILE A C 1
ATOM 697 O O . ILE A 1 93 ? -0.871 3.156 -17.126 1.00 98.31 93 ILE A O 1
ATOM 701 N N . VAL A 1 94 ? 0.799 1.684 -16.834 1.00 97.50 94 VAL A N 1
ATOM 702 C CA . VAL A 1 94 ? 0.019 0.770 -15.985 1.00 97.50 94 VAL A CA 1
ATOM 703 C C . VAL A 1 94 ? -0.507 1.493 -14.742 1.00 97.50 94 VAL A C 1
ATOM 705 O O . VAL A 1 94 ? -1.693 1.405 -14.433 1.00 97.50 94 VAL A O 1
ATOM 708 N N . GLY A 1 95 ? 0.346 2.258 -14.057 1.00 95.75 95 GLY A N 1
ATOM 709 C CA . GLY A 1 95 ? -0.028 3.047 -12.886 1.00 95.75 95 GLY A CA 1
ATOM 710 C C . GLY A 1 95 ? -1.061 4.126 -13.210 1.00 95.75 95 GLY A C 1
ATOM 711 O O . GLY A 1 95 ? -2.018 4.298 -12.460 1.00 95.75 95 GLY A O 1
ATOM 712 N N . GLY A 1 96 ? -0.921 4.803 -14.351 1.00 97.12 96 GLY A N 1
ATOM 713 C CA . GLY A 1 96 ? -1.888 5.782 -14.840 1.00 97.12 96 GLY A CA 1
ATOM 714 C C . GLY A 1 96 ? -3.255 5.162 -15.127 1.00 97.12 96 GLY A C 1
ATOM 715 O O . GLY A 1 96 ? -4.269 5.725 -14.722 1.00 97.12 96 GLY A O 1
ATOM 716 N N . VAL A 1 97 ? -3.295 3.978 -15.749 1.00 97.06 97 VAL A N 1
ATOM 717 C CA . VAL A 1 97 ? -4.540 3.230 -15.995 1.00 97.06 97 VAL A CA 1
ATOM 718 C C . VAL A 1 97 ? -5.183 2.798 -14.680 1.00 97.06 97 VAL A C 1
ATOM 720 O O . VAL A 1 97 ? -6.371 3.040 -14.475 1.00 97.06 97 VAL A O 1
ATOM 723 N N . LEU A 1 98 ? -4.413 2.207 -13.763 1.00 96.00 98 LEU A N 1
ATOM 724 C CA . LEU A 1 98 ? -4.922 1.799 -12.452 1.00 96.00 98 LEU A CA 1
ATOM 725 C C . LEU A 1 98 ? -5.467 2.991 -11.663 1.00 96.00 98 LEU A C 1
ATOM 727 O O . LEU A 1 98 ? -6.552 2.898 -11.090 1.00 96.00 98 LEU A O 1
ATOM 731 N N . LEU A 1 99 ? -4.755 4.120 -11.674 1.00 93.81 99 LEU A N 1
ATOM 732 C CA . LEU A 1 99 ? -5.215 5.352 -11.046 1.00 93.81 99 LEU A CA 1
ATOM 733 C C . LEU A 1 99 ? -6.510 5.832 -11.700 1.00 93.81 99 LEU A C 1
ATOM 735 O O . LEU A 1 99 ? -7.472 6.080 -10.988 1.00 93.81 99 LEU A O 1
ATOM 739 N N . ALA A 1 100 ? -6.573 5.909 -13.029 1.00 95.00 100 ALA A N 1
ATOM 740 C CA . ALA A 1 100 ? -7.766 6.347 -13.750 1.00 95.00 100 ALA A CA 1
ATOM 741 C C . ALA A 1 100 ? -8.995 5.467 -13.458 1.00 95.00 100 ALA A C 1
ATOM 743 O O . ALA A 1 100 ? -10.102 5.989 -13.354 1.00 95.00 100 ALA A O 1
ATOM 744 N N . VAL A 1 101 ? -8.803 4.155 -13.276 1.00 94.06 101 VAL A N 1
ATOM 745 C CA . VAL A 1 101 ? -9.873 3.209 -12.916 1.00 94.06 101 VAL A CA 1
ATOM 746 C C . VAL A 1 101 ? -10.274 3.329 -11.443 1.00 94.06 101 VAL A C 1
ATOM 748 O O . VAL A 1 101 ? -11.458 3.261 -11.118 1.00 94.06 101 VAL A O 1
ATOM 751 N N . ALA A 1 102 ? -9.316 3.518 -10.534 1.00 90.25 102 ALA A N 1
ATOM 752 C CA . ALA A 1 102 ? -9.587 3.606 -9.099 1.00 90.25 102 ALA A CA 1
ATOM 753 C C . ALA A 1 102 ? -10.129 4.982 -8.668 1.00 90.25 102 ALA A C 1
ATOM 755 O O . ALA A 1 102 ? -10.910 5.077 -7.720 1.00 90.25 102 ALA A O 1
ATOM 756 N N . TRP A 1 103 ? -9.737 6.052 -9.361 1.00 91.25 103 TRP A N 1
ATOM 757 C CA . TRP A 1 103 ? -10.021 7.439 -8.990 1.00 91.25 103 TRP A CA 1
ATOM 758 C C . TRP A 1 103 ? -11.515 7.770 -8.835 1.00 91.25 103 TRP A C 1
ATOM 760 O O . TRP A 1 103 ? -11.870 8.422 -7.849 1.00 91.25 103 TRP A O 1
ATOM 770 N N . PRO A 1 104 ? -12.423 7.313 -9.722 1.00 87.06 104 PRO A N 1
ATOM 771 C CA . PRO A 1 104 ? -13.856 7.548 -9.561 1.00 87.06 104 PRO A CA 1
ATOM 772 C C . PRO A 1 104 ? -14.420 6.879 -8.305 1.00 87.06 104 PRO A C 1
ATOM 774 O O . PRO A 1 104 ? -15.207 7.495 -7.591 1.00 87.06 104 PRO A O 1
ATOM 777 N N . ASN A 1 105 ? -13.971 5.659 -7.989 1.00 82.25 105 ASN A N 1
ATOM 778 C CA . ASN A 1 105 ? -14.430 4.917 -6.812 1.00 82.25 105 ASN A CA 1
ATOM 779 C C . ASN A 1 105 ? -13.982 5.602 -5.518 1.00 82.25 105 ASN A C 1
ATOM 781 O O . ASN A 1 105 ? -14.771 5.737 -4.590 1.00 82.25 105 ASN A O 1
ATOM 785 N N . LEU A 1 106 ? -12.747 6.111 -5.479 1.00 78.69 106 LEU A N 1
ATOM 786 C CA . LEU A 1 106 ? -12.241 6.879 -4.338 1.00 78.69 106 LEU A CA 1
ATOM 787 C C . LEU A 1 106 ? -13.020 8.183 -4.122 1.00 78.69 106 LEU A C 1
ATOM 789 O O . LEU A 1 106 ? -13.221 8.589 -2.983 1.00 78.69 106 LEU A O 1
ATOM 793 N N . ARG A 1 107 ? -13.492 8.824 -5.198 1.00 77.00 107 ARG A N 1
ATOM 794 C CA . ARG A 1 107 ? -14.353 10.016 -5.115 1.00 77.00 107 ARG A CA 1
ATOM 795 C C . ARG A 1 107 ? -15.800 9.701 -4.742 1.00 77.00 107 ARG A C 1
ATOM 797 O O . ARG A 1 107 ? -16.465 10.555 -4.166 1.00 77.00 107 ARG A O 1
ATOM 804 N N . ALA A 1 108 ? -16.284 8.508 -5.079 1.00 74.50 108 ALA A N 1
ATOM 805 C CA . ALA A 1 108 ? -17.627 8.049 -4.736 1.00 74.50 108 ALA A CA 1
ATOM 806 C C . ALA A 1 108 ? -17.753 7.630 -3.261 1.00 74.50 108 ALA A C 1
ATOM 808 O O . ALA A 1 108 ? -18.853 7.646 -2.708 1.00 74.50 108 ALA A O 1
ATOM 809 N N . ILE A 1 109 ? -16.641 7.290 -2.602 1.00 67.69 109 ILE A N 1
ATOM 810 C CA . ILE A 1 109 ? -16.598 7.064 -1.155 1.00 67.69 109 ILE A CA 1
ATOM 811 C C . ILE A 1 109 ? -16.629 8.438 -0.467 1.00 67.69 109 ILE A C 1
ATOM 813 O O . ILE A 1 109 ? -15.600 9.031 -0.148 1.00 67.69 109 ILE A O 1
ATOM 817 N N . GLY A 1 110 ? -17.833 8.981 -0.279 1.00 63.66 110 GLY A N 1
ATOM 818 C CA . GLY A 1 110 ? -18.039 10.180 0.529 1.00 63.66 110 GLY A CA 1
ATOM 819 C C . GLY A 1 110 ? -17.583 9.946 1.981 1.00 63.66 110 GLY A C 1
ATOM 820 O O . GLY A 1 110 ? -17.770 8.845 2.504 1.00 63.66 110 GLY A O 1
ATOM 821 N N . PRO A 1 111 ? -17.018 10.959 2.668 1.00 64.56 111 PRO A N 1
ATOM 822 C CA . PRO A 1 111 ? -16.438 10.815 4.010 1.00 64.56 111 PRO A CA 1
ATOM 823 C C . PRO A 1 111 ? -17.454 10.447 5.099 1.00 64.56 111 PRO A C 1
ATOM 825 O O . PRO A 1 111 ? -17.061 10.151 6.226 1.00 64.56 111 PRO A O 1
ATOM 828 N N . VAL A 1 112 ? -18.755 10.468 4.794 1.00 63.72 112 VAL A N 1
ATOM 829 C CA . VAL A 1 112 ? -19.800 10.127 5.754 1.00 63.72 112 VAL A CA 1
ATOM 830 C C . VAL A 1 112 ? -20.879 9.278 5.076 1.00 63.72 112 VAL A C 1
ATOM 832 O O . VAL A 1 112 ? -21.434 9.713 4.066 1.00 63.72 112 VAL A O 1
ATOM 835 N N . PRO A 1 113 ? -21.222 8.091 5.610 1.00 70.06 113 PRO A N 1
ATOM 836 C CA . PRO A 1 113 ? -22.312 7.292 5.070 1.00 70.06 113 PRO A CA 1
ATOM 837 C C . PRO A 1 113 ? -23.640 8.028 5.284 1.00 70.06 113 PRO A C 1
ATOM 839 O O . PRO A 1 113 ? -24.107 8.166 6.416 1.00 70.06 113 PRO A O 1
ATOM 842 N N . GLU A 1 114 ? -24.269 8.494 4.205 1.00 76.12 114 GLU A N 1
ATOM 843 C CA . GLU A 1 114 ? -25.515 9.277 4.263 1.00 76.12 114 GLU A CA 1
ATOM 844 C C . GLU A 1 114 ? -26.629 8.548 5.026 1.00 76.12 114 GLU A C 1
ATOM 846 O O . GLU A 1 114 ? -27.377 9.158 5.792 1.00 76.12 114 GLU A O 1
ATOM 851 N N . ARG A 1 115 ? -26.693 7.217 4.876 1.00 74.94 115 ARG A N 1
ATOM 852 C CA . ARG A 1 115 ? -27.619 6.344 5.611 1.00 74.94 115 ARG A CA 1
ATOM 853 C C . ARG A 1 115 ? -27.379 6.416 7.119 1.00 74.94 115 ARG A C 1
ATOM 855 O O . ARG A 1 115 ? -28.324 6.665 7.857 1.00 74.94 115 ARG A O 1
ATOM 862 N N . THR A 1 116 ? -26.129 6.278 7.565 1.00 77.75 116 THR A N 1
ATOM 863 C CA . THR A 1 116 ? -25.763 6.324 8.990 1.00 77.75 116 THR A CA 1
ATOM 864 C C . THR A 1 116 ? -26.047 7.696 9.597 1.00 77.75 116 THR A C 1
ATOM 866 O O . THR A 1 116 ? -26.604 7.784 10.688 1.00 77.75 116 THR A O 1
ATOM 869 N N . VAL A 1 117 ? -25.745 8.781 8.876 1.00 81.00 117 VAL A N 1
ATOM 870 C CA . VAL A 1 117 ? -26.049 10.149 9.335 1.00 81.00 117 VAL A CA 1
ATOM 871 C C . VAL A 1 117 ? -27.550 10.370 9.462 1.00 81.00 117 VAL A C 1
ATOM 873 O O . VAL A 1 117 ? -28.006 10.979 10.430 1.00 81.00 117 VAL A O 1
ATOM 876 N N . ARG A 1 118 ? -28.328 9.878 8.494 1.00 82.19 118 ARG A N 1
ATOM 877 C CA . ARG A 1 118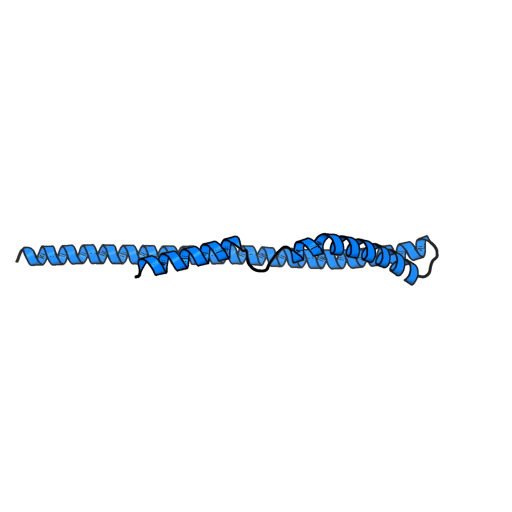 ? -29.784 10.000 8.511 1.00 82.19 118 ARG A CA 1
ATOM 878 C C . ARG A 1 118 ? -30.395 9.247 9.691 1.00 82.19 118 ARG A C 1
ATOM 880 O O . ARG A 1 118 ? -31.172 9.847 10.426 1.00 82.19 118 ARG A O 1
ATOM 887 N N . THR A 1 119 ? -29.999 7.995 9.924 1.00 84.00 119 THR A N 1
ATOM 888 C CA . THR A 1 119 ? -30.497 7.210 11.064 1.00 84.00 119 THR A CA 1
ATOM 889 C C . THR A 1 119 ? -30.142 7.870 12.400 1.00 84.00 119 THR A C 1
ATOM 891 O O . THR A 1 119 ? -30.972 7.923 13.302 1.00 84.00 119 THR A O 1
ATOM 894 N N . LEU A 1 120 ? -28.942 8.451 12.530 1.00 85.31 120 LEU A N 1
ATOM 895 C CA . LEU A 1 120 ? -28.560 9.197 13.734 1.00 85.31 120 LEU A CA 1
ATOM 896 C C . LEU A 1 120 ? -29.425 10.447 13.948 1.00 85.31 120 LEU A C 1
ATOM 898 O O . LEU A 1 120 ? -29.835 10.712 15.077 1.00 85.31 120 LEU A O 1
ATOM 902 N N . LYS A 1 121 ? -29.745 11.197 12.885 1.00 83.69 121 LYS A N 1
ATOM 903 C CA . LYS A 1 121 ? -30.659 12.348 12.975 1.00 83.69 121 LYS A CA 1
ATOM 904 C C . LYS A 1 121 ? -32.068 11.928 13.389 1.00 83.69 121 LYS A C 1
ATOM 906 O O . LYS A 1 121 ? -32.632 12.542 14.289 1.00 83.69 121 LYS A O 1
ATOM 911 N N . GLU A 1 122 ? -32.606 10.874 12.778 1.00 86.69 122 GLU A N 1
ATOM 912 C CA . GLU A 1 122 ? -33.935 10.339 13.102 1.00 86.69 122 GLU A CA 1
ATOM 913 C C . GLU A 1 122 ? -34.010 9.874 14.568 1.00 86.69 122 GLU A C 1
ATOM 915 O O . GLU A 1 122 ? -34.971 10.200 15.268 1.00 86.69 122 GLU A O 1
ATOM 920 N N . ASN A 1 123 ? -32.960 9.215 15.072 1.00 86.50 123 ASN A N 1
ATOM 921 C CA . ASN A 1 123 ? -32.863 8.803 16.475 1.00 86.50 123 ASN A CA 1
ATOM 922 C C . ASN A 1 123 ? -32.820 10.004 17.432 1.00 86.50 123 ASN A C 1
ATOM 924 O O . ASN A 1 123 ? -33.513 10.010 18.447 1.00 86.50 123 ASN A O 1
ATOM 928 N N . VAL A 1 124 ? -32.046 11.047 17.110 1.00 86.44 124 VAL A N 1
ATOM 929 C CA . VAL A 1 124 ? -31.978 12.272 17.928 1.00 86.44 124 VAL A CA 1
ATOM 930 C C . VAL A 1 124 ? -33.323 13.001 17.953 1.00 86.44 124 VAL A C 1
ATOM 932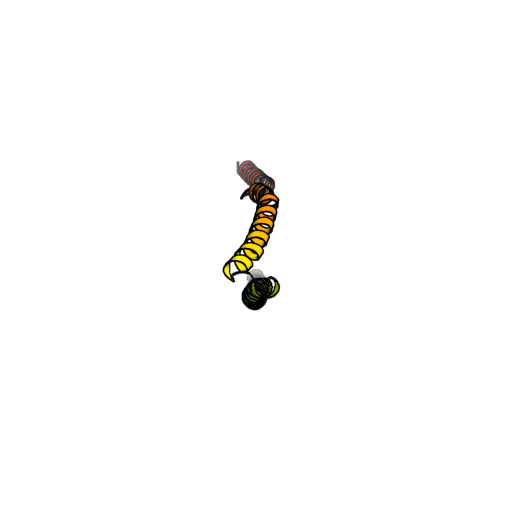 O O . VAL A 1 124 ? -33.743 13.487 19.004 1.00 86.44 124 VAL A O 1
ATOM 935 N N . GLU A 1 125 ? -34.021 13.071 16.820 1.00 86.50 125 GLU A N 1
ATOM 936 C CA . GLU A 1 125 ? -35.363 13.653 16.766 1.00 86.50 125 GLU A CA 1
ATOM 937 C C . GLU A 1 125 ? -36.387 12.843 17.561 1.00 86.50 125 GLU A C 1
ATOM 939 O O . GLU A 1 125 ? -37.246 13.427 18.221 1.00 86.50 125 GLU A O 1
ATOM 944 N N . TRP A 1 126 ? -36.304 11.512 17.524 1.00 87.38 126 TRP A N 1
ATOM 945 C CA . TRP A 1 126 ? -37.172 10.642 18.312 1.00 87.38 126 TRP A CA 1
ATOM 946 C C . TRP A 1 126 ? -36.975 10.860 19.819 1.00 87.38 126 TRP A C 1
ATOM 948 O O . TRP A 1 126 ? -37.953 11.094 20.525 1.00 87.38 126 TRP A O 1
ATOM 958 N N . VAL A 1 127 ? -35.724 10.927 20.291 1.00 87.12 127 VAL A N 1
ATOM 959 C CA . VAL A 1 127 ? -35.407 11.212 21.705 1.00 87.12 127 VAL A CA 1
ATOM 960 C C . VAL A 1 127 ? -35.907 12.599 22.130 1.00 87.12 127 VAL A C 1
ATOM 962 O O . VAL A 1 127 ? -36.476 12.752 23.212 1.00 87.12 127 VAL A O 1
ATOM 965 N N . LYS A 1 128 ? -35.763 13.617 21.269 1.00 82.50 128 LYS A N 1
ATOM 966 C CA . LYS A 1 128 ? -36.287 14.967 21.542 1.00 82.50 128 LYS A CA 1
ATOM 967 C C . LYS A 1 128 ? -37.813 15.002 21.631 1.00 82.50 128 LYS A C 1
ATOM 969 O O . LYS A 1 128 ? -38.340 15.716 22.476 1.00 82.50 128 LYS A O 1
ATOM 974 N N . ARG A 1 129 ? -38.517 14.235 20.790 1.00 81.88 129 ARG A N 1
ATOM 975 C CA . ARG A 1 129 ? -39.988 14.128 20.814 1.00 81.88 129 ARG A CA 1
ATOM 976 C C . ARG A 1 129 ? -40.529 13.401 22.043 1.00 81.88 129 ARG A C 1
ATOM 978 O O . ARG A 1 129 ? -41.687 13.597 22.365 1.00 81.88 129 ARG A O 1
ATOM 985 N N . GLN A 1 130 ? -39.723 12.567 22.693 1.00 79.06 130 GLN A N 1
ATOM 986 C CA . GLN A 1 130 ? -40.135 11.804 23.872 1.00 79.06 130 GLN A CA 1
ATOM 987 C C . GLN A 1 130 ? -39.839 12.526 25.197 1.00 79.06 130 GLN A C 1
ATOM 989 O O . GLN A 1 130 ? -40.324 12.111 26.244 1.00 79.06 130 GLN A O 1
ATOM 994 N N . THR A 1 131 ? -39.024 13.585 25.151 1.00 72.94 131 THR A N 1
ATOM 995 C CA . THR A 1 131 ? -38.640 14.385 26.327 1.00 72.94 131 THR A CA 1
ATOM 996 C C . THR A 1 131 ? -39.487 15.665 26.479 1.00 72.94 131 THR A C 1
ATOM 998 O O . THR A 1 131 ? -39.439 16.292 27.533 1.00 72.94 131 THR A O 1
ATOM 1001 N N . ASN A 1 132 ? -40.262 16.038 25.451 1.00 47.22 132 ASN A N 1
ATOM 1002 C CA . ASN A 1 132 ? -41.304 17.079 25.485 1.00 47.22 132 ASN A CA 1
ATOM 1003 C C . ASN A 1 132 ? -42.685 16.434 25.610 1.00 47.22 132 ASN A C 1
ATOM 1005 O O . ASN A 1 132 ? -43.564 17.071 26.227 1.00 47.22 132 ASN A O 1
#

Secondary structure (DSSP, 8-state):
--HHHHHHHHHHHHHHHHHHHHHHHHHHHHHHHHHHHHHHHHHHHHHHHHHHHHHHHHHHHHHHHHHHHHHHHHHTT--HHHHHHHHHHHHHHHHHHHHHHHHHHHHHS-SS-HHHHHHHHHHHHHHHHHH-

pLDDT: mean 89.58, std 10.34, range [47.22, 98.5]

Radius of gyration: 32.93 Å; chains: 1; bounding box: 64×27×96 Å